Protein AF-A0A973SFB2-F1 (afdb_monomer_lite)

pLDDT: mean 91.46, std 5.64, range [66.69, 97.56]

Radius of gyration: 16.02 Å; chains: 1; bounding box: 42×29×44 Å

Secondary structure (DSSP, 8-state):
-EEE-S---GGGEEEETTEEEE---TT-EEE-THHHHTTTSS-EETTEE--HHHHHHHHHHH------HHHHHHHHHHHHHHHHHHHHHHHHS---TTS-HHHHHHHHHHHHHHHHHHTSTTSHHHHHHT-

Sequence (131 aa):
MRGSHTDPHLGNVLAAPGRIWLIDWDDAALSAPEHDLMLVLGGAYGDEYIGDRERAWFFEGYGDVDFDAECLAYCRASRGLVDVAFLAEEAFTAPDPGLPADSDRGWRTRAAQMLAHQFGPTGFISLALAG

Foldseek 3Di:
DAWDQLDQAVVQWDDDVVDIDRDDSPPTDPDFNLSRCLQLVFAAQQPRTHDPVNSVVVCVVVPDDDDDPLSNLVSLQVVLVVLLVVLCCLQPDDFDPPDDPVVSVVRNVSSVSSNVSLVDCRHSNNSSVVD

Structure (mmCIF, N/CA/C/O backbone):
data_AF-A0A973SFB2-F1
#
_entry.id   AF-A0A973SFB2-F1
#
loop_
_atom_site.group_PDB
_atom_site.id
_atom_site.type_symbol
_atom_site.label_atom_id
_atom_site.label_alt_id
_atom_site.label_comp_id
_atom_site.label_asym_id
_atom_site.label_entity_id
_atom_site.label_seq_id
_atom_site.pdbx_PDB_ins_code
_atom_site.Cartn_x
_atom_site.Cartn_y
_atom_site.Cartn_z
_atom_site.occupancy
_atom_site.B_iso_or_equiv
_atom_site.auth_seq_id
_atom_site.auth_comp_id
_atom_site.auth_asym_id
_atom_site.auth_atom_id
_atom_site.pdbx_PDB_model_num
ATOM 1 N N . MET A 1 1 ? -4.651 -11.568 16.209 1.00 77.62 1 MET A N 1
ATOM 2 C CA . MET A 1 1 ? -4.634 -12.008 14.798 1.00 77.62 1 MET A CA 1
ATOM 3 C C . MET A 1 1 ? -6.039 -12.415 14.382 1.00 77.62 1 MET A C 1
ATOM 5 O O . MET A 1 1 ? -6.770 -12.950 15.213 1.00 77.62 1 MET A O 1
ATOM 9 N N . ARG A 1 2 ? -6.425 -12.117 13.140 1.00 86.19 2 ARG A N 1
ATOM 10 C CA . ARG A 1 2 ? -7.707 -12.468 12.503 1.00 86.19 2 ARG A CA 1
ATOM 11 C C . ARG A 1 2 ? -7.425 -12.984 11.087 1.00 86.19 2 ARG A C 1
ATOM 13 O O . ARG A 1 2 ? -6.311 -12.809 10.603 1.00 86.19 2 ARG A O 1
ATOM 20 N N . GLY A 1 3 ? -8.407 -13.624 10.450 1.00 91.75 3 GLY A N 1
ATOM 21 C CA . GLY A 1 3 ? -8.304 -13.939 9.021 1.00 91.75 3 GLY A CA 1
ATOM 22 C C . GLY A 1 3 ? -8.162 -12.646 8.219 1.00 91.75 3 GLY A C 1
ATOM 23 O O . GLY A 1 3 ? -8.922 -11.709 8.456 1.00 91.75 3 GLY A O 1
ATOM 24 N N . SER A 1 4 ? -7.165 -12.598 7.344 1.00 93.19 4 SER A N 1
ATOM 25 C CA . SER A 1 4 ? -6.747 -11.424 6.584 1.00 93.19 4 SER A CA 1
ATOM 26 C C . SER A 1 4 ? -6.453 -11.838 5.147 1.00 93.19 4 SER A C 1
ATOM 28 O O . SER A 1 4 ? -5.982 -12.953 4.911 1.00 93.19 4 SER A O 1
ATOM 30 N N . HIS A 1 5 ? -6.761 -10.952 4.204 1.00 95.88 5 HIS A N 1
ATOM 31 C CA . HIS A 1 5 ? -6.494 -11.176 2.787 1.00 95.88 5 HIS A CA 1
ATOM 32 C C . HIS A 1 5 ? -4.996 -11.111 2.480 1.00 95.88 5 HIS A C 1
ATOM 34 O O . HIS A 1 5 ? -4.505 -11.842 1.633 1.00 95.88 5 HIS A O 1
ATOM 40 N N . THR A 1 6 ? -4.268 -10.258 3.202 1.00 93.19 6 THR A N 1
ATOM 41 C CA . THR A 1 6 ? -2.842 -9.925 3.060 1.00 93.19 6 THR A CA 1
ATOM 42 C C . THR A 1 6 ? -2.467 -9.141 1.804 1.00 93.19 6 THR A C 1
ATOM 44 O O . THR A 1 6 ? -1.454 -8.444 1.821 1.00 93.19 6 THR A O 1
ATOM 47 N N . ASP A 1 7 ? -3.311 -9.162 0.767 1.00 93.00 7 ASP A N 1
ATOM 48 C CA . ASP A 1 7 ? -3.137 -8.298 -0.408 1.00 93.00 7 ASP A CA 1
ATOM 49 C C . ASP A 1 7 ? -4.421 -7.677 -1.026 1.00 93.00 7 ASP A C 1
ATOM 51 O O . ASP A 1 7 ? -4.697 -7.860 -2.214 1.00 93.00 7 ASP A O 1
ATOM 55 N N . PRO A 1 8 ? -5.283 -6.977 -0.259 1.00 93.00 8 PRO A N 1
ATOM 56 C CA . PRO A 1 8 ? -6.566 -6.474 -0.764 1.00 93.00 8 PRO A CA 1
ATOM 57 C C . PRO A 1 8 ? -6.442 -5.120 -1.498 1.00 93.00 8 PRO A C 1
ATOM 59 O O . PRO A 1 8 ? -7.151 -4.164 -1.175 1.00 93.00 8 PRO A O 1
ATOM 62 N N . HIS A 1 9 ? -5.517 -4.999 -2.456 1.00 91.75 9 HIS A N 1
ATOM 63 C CA . HIS A 1 9 ? -5.360 -3.783 -3.271 1.00 91.75 9 HIS A CA 1
ATOM 64 C C . HIS A 1 9 ? -6.452 -3.674 -4.358 1.00 91.75 9 HIS A C 1
ATOM 66 O O . HIS A 1 9 ? -7.221 -4.615 -4.567 1.00 91.75 9 HIS A O 1
ATOM 72 N N . LEU A 1 10 ? -6.577 -2.532 -5.057 1.00 90.94 10 LEU A N 1
ATOM 73 C CA . LEU A 1 10 ? -7.719 -2.305 -5.966 1.00 90.94 10 LEU A CA 1
ATOM 74 C C . LEU A 1 10 ? -7.723 -3.257 -7.168 1.00 90.94 10 LEU A C 1
ATOM 76 O O . LEU A 1 10 ? -8.795 -3.570 -7.684 1.00 90.94 10 LEU A O 1
ATOM 80 N N . GLY A 1 11 ? -6.559 -3.769 -7.573 1.00 91.00 11 GLY A N 1
ATOM 81 C CA . GLY A 1 11 ? -6.448 -4.838 -8.570 1.00 91.00 11 GLY A CA 1
ATOM 82 C C . GLY A 1 11 ? -7.163 -6.140 -8.178 1.00 91.00 11 GLY A C 1
ATOM 83 O O . GLY A 1 11 ? -7.652 -6.844 -9.061 1.00 91.00 11 GLY A O 1
ATOM 84 N N . ASN A 1 12 ? -7.320 -6.402 -6.876 1.00 95.19 12 ASN A N 1
ATOM 85 C CA . ASN A 1 12 ? -8.027 -7.564 -6.327 1.00 95.19 12 ASN A CA 1
ATOM 86 C C . ASN A 1 12 ? -9.500 -7.277 -5.979 1.00 95.19 12 ASN A C 1
ATOM 88 O O . ASN A 1 12 ? -10.197 -8.124 -5.413 1.00 95.19 12 ASN A O 1
ATOM 92 N N . VAL A 1 13 ? -10.020 -6.105 -6.361 1.00 93.75 13 VAL A N 1
ATOM 93 C CA . VAL A 1 13 ? -11.421 -5.725 -6.156 1.00 93.75 13 VAL A CA 1
ATOM 94 C C . VAL A 1 13 ? -12.151 -5.643 -7.494 1.00 93.75 13 VAL A C 1
ATOM 96 O O . VAL A 1 13 ? -11.906 -4.764 -8.317 1.00 93.75 13 VAL A O 1
ATOM 99 N N . LEU A 1 14 ? -13.133 -6.523 -7.692 1.00 96.25 14 LEU A N 1
ATOM 100 C CA . LEU A 1 14 ? -14.047 -6.452 -8.831 1.00 96.25 14 LEU A CA 1
ATOM 101 C C . LEU A 1 14 ? -15.357 -5.795 -8.404 1.00 96.25 14 LEU A C 1
ATOM 103 O O . LEU A 1 14 ? -15.942 -6.158 -7.383 1.00 96.25 14 LEU A O 1
ATOM 107 N N . ALA A 1 15 ? -15.862 -4.870 -9.216 1.00 94.75 15 ALA A N 1
ATOM 108 C CA . ALA A 1 15 ? -17.113 -4.172 -8.947 1.00 94.75 15 ALA A CA 1
ATOM 109 C C . ALA A 1 15 ? -18.082 -4.261 -10.132 1.00 94.75 15 ALA A C 1
ATOM 111 O O . ALA A 1 15 ? -17.709 -4.105 -11.294 1.00 94.75 15 ALA A O 1
ATOM 112 N N . ALA A 1 16 ? -19.355 -4.475 -9.817 1.00 96.12 16 ALA A N 1
ATOM 113 C CA . ALA A 1 16 ? -20.484 -4.368 -10.732 1.00 96.12 16 ALA A CA 1
ATOM 114 C C . ALA A 1 16 ? -21.643 -3.650 -10.015 1.00 96.12 16 ALA A C 1
ATOM 116 O O . ALA A 1 16 ? -21.621 -3.513 -8.790 1.00 96.12 16 ALA A O 1
ATOM 117 N N . PRO A 1 17 ? -22.687 -3.192 -10.727 1.00 97.19 17 PRO A N 1
ATOM 118 C CA . PRO A 1 17 ? -23.826 -2.545 -10.082 1.00 97.19 17 PRO A CA 1
ATOM 119 C C . PRO A 1 17 ? -24.413 -3.395 -8.941 1.00 97.19 17 PRO A C 1
ATOM 121 O O . PRO A 1 17 ? -24.924 -4.494 -9.161 1.00 97.19 17 PRO A O 1
ATOM 124 N N . GLY A 1 18 ? -24.312 -2.880 -7.711 1.00 94.25 18 GLY A N 1
ATOM 125 C CA . GLY A 1 18 ? -24.804 -3.529 -6.492 1.00 94.25 18 GLY A CA 1
ATOM 126 C C . GLY A 1 18 ? -24.009 -4.753 -6.021 1.00 94.25 18 GLY A C 1
ATOM 127 O O . GLY A 1 18 ? -24.508 -5.487 -5.169 1.00 94.25 18 GLY A O 1
ATOM 128 N N . ARG A 1 19 ? -22.817 -5.021 -6.574 1.00 95.56 19 ARG A N 1
ATOM 129 C CA . ARG A 1 19 ? -21.990 -6.180 -6.205 1.00 95.56 19 ARG A CA 1
ATOM 130 C C . ARG A 1 19 ? -20.508 -5.832 -6.192 1.00 95.56 19 ARG A C 1
ATOM 132 O O . ARG A 1 19 ? -20.015 -5.162 -7.094 1.00 95.56 19 ARG A O 1
ATOM 139 N N . ILE A 1 20 ? -19.809 -6.344 -5.188 1.00 94.88 20 ILE A N 1
ATOM 140 C CA . ILE A 1 20 ? -18.358 -6.245 -5.051 1.00 94.88 20 ILE A CA 1
ATOM 141 C C . ILE A 1 20 ? -17.834 -7.647 -4.749 1.00 94.88 20 ILE A C 1
ATOM 143 O O . ILE A 1 20 ? -18.469 -8.395 -4.001 1.00 94.88 20 ILE A O 1
ATOM 147 N N . TRP A 1 21 ? -16.697 -7.997 -5.338 1.00 96.94 21 TRP A N 1
ATOM 148 C CA . TRP A 1 21 ? -15.959 -9.218 -5.047 1.00 96.94 21 TRP A CA 1
ATOM 149 C C . TRP A 1 21 ? -14.527 -8.860 -4.678 1.00 96.94 21 TRP A C 1
ATOM 151 O O . TRP A 1 21 ? -13.891 -8.073 -5.374 1.00 96.94 21 TRP A O 1
ATOM 161 N N . LEU A 1 22 ? -14.043 -9.477 -3.606 1.00 96.19 22 LEU A N 1
ATOM 162 C CA . LEU A 1 22 ? -12.626 -9.550 -3.281 1.00 96.19 22 LEU A CA 1
ATOM 163 C C . LEU A 1 22 ? -12.123 -10.906 -3.785 1.00 96.19 22 LEU A C 1
ATOM 165 O O . LEU A 1 22 ? -12.692 -11.943 -3.422 1.00 96.19 22 LEU A O 1
ATOM 169 N N . ILE A 1 23 ? -11.148 -10.881 -4.685 1.00 97.56 23 ILE A N 1
ATOM 170 C CA . ILE A 1 23 ? -10.556 -12.062 -5.330 1.00 97.56 23 ILE A CA 1
ATOM 171 C C . ILE A 1 23 ? -9.117 -12.255 -4.848 1.00 97.56 23 ILE A C 1
ATOM 173 O O . ILE A 1 23 ? -8.616 -11.382 -4.163 1.00 97.56 23 ILE A O 1
ATOM 177 N N . ASP A 1 24 ? -8.470 -13.348 -5.266 1.00 96.94 24 ASP A N 1
ATOM 178 C CA . ASP A 1 24 ? -7.059 -13.646 -4.961 1.00 96.94 24 ASP A CA 1
ATOM 179 C C . ASP A 1 24 ? -6.779 -13.984 -3.483 1.00 96.94 24 ASP A C 1
ATOM 181 O O . ASP A 1 24 ? -6.007 -13.346 -2.777 1.00 96.94 24 ASP A O 1
ATOM 185 N N . TRP A 1 25 ? -7.443 -15.038 -3.001 1.00 97.06 25 TRP A N 1
ATOM 186 C CA . TRP A 1 25 ? -7.340 -15.506 -1.613 1.00 97.06 25 TRP A CA 1
ATOM 187 C C . TRP A 1 25 ? -6.175 -16.482 -1.366 1.00 97.06 25 TRP A C 1
ATOM 189 O O . TRP A 1 25 ? -6.146 -17.120 -0.312 1.00 97.06 25 TRP A O 1
ATOM 199 N N . ASP A 1 26 ? -5.251 -16.647 -2.316 1.00 97.25 26 ASP A N 1
ATOM 200 C CA . ASP A 1 26 ? -4.215 -17.688 -2.249 1.00 97.25 26 ASP A CA 1
ATOM 201 C C . ASP A 1 26 ? -3.205 -17.442 -1.110 1.00 97.25 26 ASP A C 1
ATOM 203 O O . ASP A 1 26 ? -2.749 -18.399 -0.480 1.00 97.25 26 ASP A O 1
ATOM 207 N N . ASP A 1 27 ? -2.954 -16.174 -0.766 1.00 92.19 27 ASP A N 1
ATOM 208 C CA . ASP A 1 27 ? -2.060 -15.761 0.328 1.00 92.19 27 ASP A CA 1
ATOM 209 C C . ASP A 1 27 ? -2.792 -15.433 1.644 1.00 92.19 27 ASP A C 1
ATOM 211 O O . ASP A 1 27 ? -2.191 -14.974 2.621 1.00 92.19 27 ASP A O 1
ATOM 215 N N . ALA A 1 28 ? -4.101 -15.695 1.720 1.00 95.62 28 ALA A N 1
ATOM 216 C CA . ALA A 1 28 ? -4.888 -15.379 2.903 1.00 95.62 28 ALA A CA 1
ATOM 217 C C . ALA A 1 28 ? -4.351 -16.085 4.161 1.00 95.62 28 ALA A C 1
ATOM 219 O O . ALA A 1 28 ? -4.150 -17.303 4.202 1.00 95.62 28 ALA A O 1
ATOM 220 N N . ALA A 1 29 ? -4.167 -15.319 5.236 1.00 95.44 29 ALA A N 1
ATOM 221 C CA . ALA A 1 29 ? -3.481 -15.788 6.435 1.00 95.44 29 ALA A CA 1
ATOM 222 C C . ALA A 1 29 ? -4.085 -15.226 7.728 1.00 95.44 29 ALA A C 1
ATOM 224 O O . ALA A 1 29 ? -4.888 -14.291 7.735 1.00 95.44 29 ALA A O 1
ATOM 225 N N . LEU A 1 30 ? -3.675 -15.792 8.867 1.00 96.31 30 LEU A N 1
ATOM 226 C CA . LEU A 1 30 ? -3.914 -15.169 10.167 1.00 96.31 30 LEU A CA 1
ATOM 227 C C . LEU A 1 30 ? -2.896 -14.047 10.378 1.00 96.31 30 LEU A C 1
ATOM 229 O O . LEU A 1 30 ? -1.728 -14.316 10.642 1.00 96.31 30 LEU A O 1
ATOM 233 N N . SER A 1 31 ? -3.355 -12.799 10.302 1.00 93.12 31 SER A N 1
ATOM 234 C CA . SER A 1 31 ? -2.503 -11.611 10.411 1.00 93.12 31 SER A CA 1
ATOM 235 C C . SER A 1 31 ? -3.091 -10.564 11.363 1.00 93.12 31 SER A C 1
ATOM 237 O O . SER A 1 31 ? -4.173 -10.733 11.945 1.00 93.12 31 SER A O 1
ATOM 239 N N . ALA A 1 32 ? -2.333 -9.495 11.582 1.00 92.44 32 ALA A N 1
ATOM 240 C CA . ALA A 1 32 ? -2.835 -8.258 12.153 1.00 92.44 32 ALA A CA 1
ATOM 241 C C . ALA A 1 32 ? -3.744 -7.549 11.120 1.00 92.44 32 ALA A C 1
ATOM 243 O O . ALA A 1 32 ? -3.413 -7.565 9.931 1.00 92.44 32 ALA A O 1
ATOM 244 N N . PRO A 1 33 ? -4.886 -6.958 11.525 1.00 92.00 33 PRO A N 1
ATOM 245 C CA . PRO A 1 33 ? -5.769 -6.221 10.612 1.00 92.00 33 PRO A CA 1
ATOM 246 C C . PRO A 1 33 ? -5.059 -5.117 9.814 1.00 92.00 33 PRO A C 1
ATOM 248 O O . PRO A 1 33 ? -5.442 -4.825 8.686 1.00 92.00 33 PRO A O 1
ATOM 251 N N . GLU A 1 34 ? -4.008 -4.533 10.386 1.00 94.38 34 GLU A N 1
ATOM 252 C CA . GLU A 1 34 ? -3.147 -3.507 9.799 1.00 94.38 34 GLU A CA 1
ATOM 253 C C . GLU A 1 34 ? -2.534 -3.937 8.465 1.00 94.38 34 GLU A C 1
ATOM 255 O O . GLU A 1 34 ? -2.281 -3.080 7.620 1.00 94.38 34 GLU A O 1
ATOM 260 N N . HIS A 1 35 ? -2.347 -5.243 8.243 1.00 93.00 35 HIS A N 1
ATOM 261 C CA . HIS A 1 35 ? -1.815 -5.753 6.983 1.00 93.00 35 HIS A CA 1
ATOM 262 C C . HIS A 1 35 ? -2.762 -5.482 5.808 1.00 93.00 35 HIS A C 1
ATOM 264 O O . HIS A 1 35 ? -2.308 -5.092 4.741 1.00 93.00 35 HIS A O 1
ATOM 270 N N . ASP A 1 36 ? -4.073 -5.599 6.025 1.00 93.62 36 ASP A N 1
ATOM 271 C CA . ASP A 1 36 ? -5.081 -5.242 5.023 1.00 93.62 36 ASP A CA 1
ATOM 272 C C . ASP A 1 36 ? -5.375 -3.737 5.058 1.00 93.62 36 ASP A C 1
ATOM 274 O O . ASP A 1 36 ? -5.476 -3.072 4.025 1.00 93.62 36 ASP A O 1
ATOM 278 N N . LEU A 1 37 ? -5.484 -3.170 6.264 1.00 93.50 37 LEU A N 1
ATOM 279 C CA . LEU A 1 37 ? -5.866 -1.773 6.451 1.00 93.50 37 LEU A CA 1
ATOM 280 C C . LEU A 1 37 ? -4.806 -0.783 5.967 1.00 93.50 37 LEU A C 1
ATOM 282 O O . LEU A 1 37 ? -5.166 0.361 5.694 1.00 93.50 37 LEU A O 1
ATOM 286 N N . MET A 1 38 ? -3.535 -1.173 5.814 1.00 93.00 38 MET A N 1
ATOM 287 C CA . MET A 1 38 ? -2.491 -0.271 5.311 1.00 93.00 38 MET A CA 1
ATOM 288 C C . MET A 1 38 ? -2.819 0.331 3.943 1.00 93.00 38 MET A C 1
ATOM 290 O O . MET A 1 38 ? -2.418 1.459 3.683 1.00 93.00 38 MET A O 1
ATOM 294 N N . LEU A 1 39 ? -3.577 -0.376 3.101 1.00 90.81 39 LEU A N 1
ATOM 295 C CA . LEU A 1 39 ? -3.994 0.093 1.776 1.00 90.81 39 LEU A CA 1
ATOM 296 C C . LEU A 1 39 ? -5.074 1.185 1.865 1.00 90.81 39 LEU A C 1
ATOM 298 O O . LEU A 1 39 ? -5.132 2.083 1.031 1.00 90.81 39 LEU A O 1
ATOM 302 N N . VAL A 1 40 ? -5.901 1.151 2.913 1.00 91.75 40 VAL A N 1
ATOM 303 C CA . VAL A 1 40 ? -6.991 2.113 3.152 1.00 91.75 40 VAL A CA 1
ATOM 304 C C . VAL A 1 40 ? -6.536 3.283 4.026 1.00 91.75 40 VAL A C 1
ATOM 306 O O . VAL A 1 40 ? -6.893 4.439 3.791 1.00 91.75 40 VAL A O 1
ATOM 309 N N . LEU A 1 41 ? -5.703 3.019 5.034 1.00 89.88 41 LEU A N 1
ATOM 310 C CA . LEU A 1 41 ? -5.199 3.996 6.006 1.00 89.88 41 LEU A CA 1
ATOM 311 C C . LEU A 1 41 ? -4.100 4.909 5.436 1.00 89.88 41 LEU A C 1
ATOM 313 O O . LEU A 1 41 ? -3.398 5.592 6.182 1.00 89.88 41 LEU A O 1
ATOM 317 N N . GLY A 1 42 ? -3.989 4.979 4.110 1.00 78.69 42 GLY A N 1
ATOM 318 C CA . GLY A 1 42 ? -3.006 5.768 3.381 1.00 78.69 42 GLY A CA 1
ATOM 319 C C . GLY A 1 42 ? -1.803 4.928 2.974 1.00 78.69 42 GLY A C 1
ATOM 320 O O . GLY A 1 42 ? -1.369 4.045 3.707 1.00 78.69 42 GLY A O 1
ATOM 321 N N . GLY A 1 43 ? -1.257 5.240 1.807 1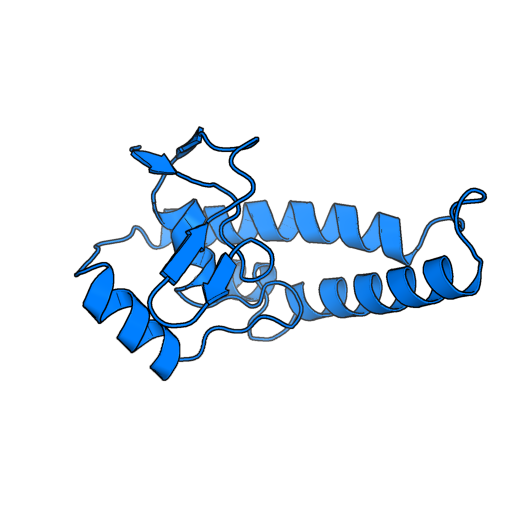.00 78.31 43 GLY A N 1
ATOM 322 C CA . GLY A 1 43 ? -0.363 4.340 1.092 1.00 78.31 43 GLY A CA 1
ATOM 323 C C . GLY A 1 43 ? -0.886 4.185 -0.322 1.00 78.31 43 GLY A C 1
ATOM 324 O O . GLY A 1 43 ? -2.058 3.874 -0.500 1.00 78.31 43 GLY A O 1
ATOM 325 N N . ALA A 1 44 ? -0.062 4.484 -1.317 1.00 81.50 44 ALA A N 1
ATOM 326 C CA . ALA A 1 44 ? -0.388 4.201 -2.703 1.00 81.50 44 ALA A CA 1
ATOM 327 C C . ALA A 1 44 ? 0.250 2.865 -3.082 1.00 81.50 44 ALA A C 1
ATOM 329 O O . ALA A 1 44 ? 1.466 2.715 -2.953 1.00 81.50 44 ALA A O 1
ATOM 330 N N . TYR A 1 45 ? -0.554 1.913 -3.554 1.00 81.44 45 TYR A N 1
ATOM 331 C CA . TYR A 1 45 ? -0.027 0.721 -4.209 1.00 81.44 45 TYR A CA 1
ATOM 332 C C . TYR A 1 45 ? 0.223 1.068 -5.680 1.00 81.44 45 TYR A C 1
ATOM 334 O O . TYR A 1 45 ? -0.693 1.091 -6.501 1.00 81.44 45 TYR A O 1
ATOM 342 N N . GLY A 1 46 ? 1.456 1.463 -6.002 1.00 80.50 46 GLY A N 1
ATOM 343 C CA . GLY A 1 46 ? 1.742 2.078 -7.297 1.00 80.50 46 GLY A CA 1
ATOM 344 C C . GLY A 1 46 ? 0.995 3.407 -7.463 1.00 80.50 46 GLY A C 1
ATOM 345 O O . GLY A 1 46 ? 1.245 4.351 -6.716 1.00 80.50 46 GLY A O 1
ATOM 346 N N . ASP A 1 47 ? 0.094 3.487 -8.445 1.00 75.19 47 ASP A N 1
ATOM 347 C CA . ASP A 1 47 ? -0.766 4.646 -8.726 1.00 75.19 47 ASP A CA 1
ATOM 348 C C . ASP A 1 47 ? -2.165 4.558 -8.080 1.00 75.19 47 ASP A C 1
ATOM 350 O O . ASP A 1 47 ? -2.968 5.490 -8.186 1.00 75.19 47 ASP A O 1
ATOM 354 N N . GLU A 1 48 ? -2.456 3.470 -7.364 1.00 82.25 48 GLU A N 1
ATOM 355 C CA . GLU A 1 48 ? -3.725 3.242 -6.674 1.00 82.25 48 GLU A CA 1
ATOM 356 C C . GLU A 1 48 ? -3.733 3.959 -5.316 1.00 82.25 48 GLU A C 1
ATOM 358 O O . GLU A 1 48 ? -3.257 3.433 -4.310 1.00 82.25 48 GLU A O 1
ATOM 363 N N . TYR A 1 49 ? -4.266 5.183 -5.282 1.00 81.88 49 TYR A N 1
ATOM 364 C CA . TYR A 1 49 ? -4.394 5.976 -4.057 1.00 81.88 49 TYR A CA 1
ATOM 365 C C . TYR A 1 49 ? -5.847 6.077 -3.576 1.00 81.88 49 TYR A C 1
ATOM 367 O O . TYR A 1 49 ? -6.722 6.558 -4.299 1.00 81.88 49 TYR A O 1
ATOM 375 N N . ILE A 1 50 ? -6.084 5.686 -2.320 1.00 88.38 50 ILE A N 1
ATOM 376 C CA . ILE A 1 50 ? -7.367 5.860 -1.628 1.00 88.38 50 ILE A CA 1
ATOM 377 C C . ILE A 1 50 ? -7.353 7.201 -0.881 1.00 88.38 50 ILE A C 1
ATOM 379 O O . ILE A 1 50 ? -6.638 7.378 0.108 1.00 88.38 50 ILE A O 1
ATOM 383 N N . GLY A 1 51 ? -8.146 8.156 -1.373 1.00 88.75 51 GLY A N 1
ATOM 384 C CA . GLY A 1 51 ? -8.276 9.490 -0.792 1.00 88.75 51 GLY A CA 1
ATOM 385 C C . GLY A 1 51 ? -9.175 9.535 0.445 1.00 88.75 51 GLY A C 1
ATOM 386 O O . GLY A 1 51 ? -9.846 8.567 0.802 1.00 88.75 51 GLY A O 1
ATOM 387 N N . ASP A 1 52 ? -9.220 10.700 1.101 1.00 90.69 52 ASP A N 1
ATOM 388 C CA . ASP A 1 52 ? -10.000 10.905 2.333 1.00 90.69 52 ASP A CA 1
ATOM 389 C C . ASP A 1 52 ? -11.485 10.577 2.169 1.00 90.69 52 ASP A C 1
ATOM 391 O O . ASP A 1 52 ? -12.103 10.011 3.070 1.00 90.69 52 ASP A O 1
ATOM 395 N N . ARG A 1 53 ? -12.060 10.903 1.007 1.00 93.69 53 ARG A N 1
ATOM 396 C CA . ARG A 1 53 ? -13.469 10.637 0.715 1.00 93.69 53 ARG A CA 1
ATOM 397 C C . ARG A 1 53 ? -13.740 9.142 0.582 1.00 93.69 53 ARG A C 1
ATOM 399 O O . ARG A 1 53 ? -14.672 8.639 1.199 1.00 93.69 53 ARG A O 1
ATOM 406 N N . GLU A 1 54 ? -12.944 8.443 -0.219 1.00 92.69 54 GLU A N 1
ATOM 407 C CA . GLU A 1 54 ? -13.095 7.005 -0.441 1.00 92.69 54 GLU A CA 1
ATOM 408 C C . GLU A 1 54 ? -12.861 6.230 0.864 1.00 92.69 54 GLU A C 1
ATOM 410 O O . GLU A 1 54 ? -13.605 5.305 1.187 1.00 92.69 54 GLU A O 1
ATOM 415 N N . ARG A 1 55 ? -11.895 6.677 1.672 1.00 92.69 55 ARG A N 1
ATOM 416 C CA . ARG A 1 55 ? -11.640 6.158 3.017 1.00 92.69 55 ARG A CA 1
ATOM 417 C C . ARG A 1 55 ? -12.822 6.372 3.968 1.00 92.69 55 ARG A C 1
ATOM 419 O O . ARG A 1 55 ? -13.138 5.472 4.741 1.00 92.69 55 ARG A O 1
ATOM 426 N N . ALA A 1 56 ? -13.502 7.518 3.906 1.00 93.31 56 ALA A N 1
ATOM 427 C CA . ALA A 1 56 ? -14.708 7.749 4.704 1.00 93.31 56 ALA A CA 1
ATOM 428 C C . ALA A 1 56 ? -15.835 6.765 4.337 1.00 93.31 56 ALA A C 1
ATOM 430 O O . ALA A 1 56 ? -16.452 6.193 5.232 1.00 93.31 56 ALA A O 1
ATOM 431 N N . TRP A 1 57 ? -16.055 6.502 3.043 1.00 94.50 57 TRP A N 1
ATOM 432 C CA . TRP A 1 57 ? -17.018 5.483 2.598 1.00 94.50 57 TRP A CA 1
ATOM 433 C C . TRP A 1 57 ? -16.630 4.073 3.036 1.00 94.50 57 TRP A C 1
ATOM 435 O O . TRP A 1 57 ? -17.496 3.289 3.419 1.00 94.50 57 TRP A O 1
ATOM 445 N N . PHE A 1 58 ? -15.334 3.746 3.007 1.00 93.44 58 PHE A N 1
ATOM 446 C CA . PHE A 1 58 ? -14.855 2.465 3.514 1.00 93.44 58 PHE A CA 1
ATOM 447 C C . PHE A 1 58 ? -15.224 2.289 4.990 1.00 93.44 58 PHE A C 1
ATOM 449 O O . PHE A 1 58 ? -15.829 1.280 5.339 1.00 93.44 58 PHE A O 1
ATOM 456 N N . PHE A 1 59 ? -14.924 3.271 5.847 1.00 94.44 59 PHE A N 1
ATOM 457 C CA . PHE A 1 59 ? -15.208 3.167 7.283 1.00 94.44 59 PHE A CA 1
ATOM 458 C C . PHE A 1 59 ? -16.697 3.267 7.633 1.00 94.44 59 PHE A C 1
ATOM 460 O O . PHE A 1 59 ? -17.108 2.693 8.637 1.00 94.44 59 PHE A O 1
ATOM 467 N N . GLU A 1 60 ? -17.530 3.879 6.785 1.00 95.75 60 GLU A N 1
ATOM 468 C CA . GLU A 1 60 ? -18.992 3.793 6.918 1.00 95.75 60 GLU A CA 1
ATOM 469 C C . GLU A 1 60 ? -19.487 2.336 6.835 1.00 95.75 60 GLU A C 1
ATOM 471 O O . GLU A 1 60 ? -20.385 1.942 7.578 1.00 95.75 60 GLU A O 1
ATOM 476 N N . GLY A 1 61 ? -18.883 1.520 5.961 1.00 93.62 61 GLY A N 1
ATOM 477 C CA . GLY A 1 61 ? -19.223 0.101 5.811 1.00 93.62 61 GLY A CA 1
ATOM 478 C C . GLY A 1 61 ? -18.448 -0.841 6.738 1.00 93.62 61 GLY A C 1
ATOM 479 O O . GLY A 1 61 ? -19.012 -1.808 7.246 1.00 93.62 61 GLY A O 1
ATOM 480 N N . TYR A 1 62 ? -17.157 -0.578 6.948 1.00 92.94 62 TYR A N 1
ATOM 481 C CA . TYR A 1 62 ? -16.257 -1.413 7.750 1.00 92.94 62 TYR A CA 1
ATOM 482 C C . TYR A 1 62 ? -16.493 -1.242 9.258 1.00 92.94 62 TYR A C 1
ATOM 484 O O . TYR A 1 62 ? -16.292 -2.181 10.029 1.00 92.94 62 TYR A O 1
ATOM 492 N N . GLY A 1 63 ? -16.968 -0.060 9.660 1.00 93.75 63 GLY A N 1
ATOM 493 C CA . GLY A 1 63 ? -17.118 0.346 11.050 1.00 93.75 63 GLY A CA 1
ATOM 494 C C . GLY A 1 63 ? -15.819 0.867 11.662 1.00 93.75 63 GLY A C 1
ATOM 495 O O . GLY A 1 63 ? -14.751 0.840 11.044 1.00 93.75 63 GLY A O 1
ATOM 496 N N . ASP A 1 64 ? -15.930 1.341 12.901 1.00 88.69 64 ASP A N 1
ATOM 497 C CA . ASP A 1 64 ? -14.789 1.842 13.662 1.00 88.69 64 ASP A CA 1
ATOM 498 C C . ASP A 1 64 ? -13.790 0.715 13.951 1.00 88.69 64 ASP A C 1
ATOM 500 O O . ASP A 1 64 ? -14.157 -0.386 14.379 1.00 88.69 64 ASP A O 1
ATOM 504 N N . VAL A 1 65 ? -12.507 1.005 13.740 1.00 86.75 65 VAL A N 1
ATOM 505 C CA . VAL A 1 65 ? -11.413 0.086 14.041 1.00 86.75 65 VAL A CA 1
ATOM 506 C C . VAL A 1 65 ? -10.295 0.828 14.758 1.00 86.75 65 VAL A C 1
ATOM 508 O O . VAL A 1 65 ? -9.764 1.816 14.253 1.00 86.75 65 VAL A O 1
ATOM 511 N N . ASP A 1 66 ? -9.926 0.322 15.930 1.00 88.56 66 ASP A N 1
ATOM 512 C CA . ASP A 1 66 ? -8.662 0.681 16.561 1.00 88.56 66 ASP A CA 1
ATOM 513 C C . ASP A 1 66 ? -7.549 -0.122 15.886 1.00 88.56 66 ASP A C 1
ATOM 515 O O . ASP A 1 66 ? -7.653 -1.345 15.749 1.00 88.56 66 ASP A O 1
ATOM 519 N N . PHE A 1 67 ? -6.491 0.568 15.471 1.00 90.00 67 PHE A N 1
ATOM 520 C CA . PHE A 1 67 ? -5.295 -0.042 14.903 1.00 90.00 67 PHE A CA 1
ATOM 521 C C . PHE A 1 67 ? -4.049 0.405 15.665 1.00 90.00 67 PHE A C 1
ATOM 523 O O . PHE A 1 67 ? -3.979 1.512 16.204 1.00 90.00 67 PHE A O 1
ATOM 530 N N . ASP A 1 68 ? -3.055 -0.470 15.693 1.00 94.44 68 ASP A N 1
ATOM 531 C CA . ASP A 1 68 ? -1.750 -0.210 16.280 1.00 94.44 68 ASP A CA 1
ATOM 532 C C . ASP A 1 68 ? -0.857 0.506 15.255 1.00 94.44 68 ASP A C 1
ATOM 534 O O . ASP A 1 68 ? -0.575 -0.009 14.170 1.00 94.44 68 ASP A O 1
ATOM 538 N N . ALA A 1 69 ? -0.408 1.716 15.594 1.00 93.62 69 ALA A N 1
ATOM 539 C CA . ALA A 1 69 ? 0.424 2.530 14.716 1.00 93.62 69 ALA A CA 1
ATOM 540 C C . ALA A 1 69 ? 1.805 1.905 14.441 1.00 93.62 69 ALA A C 1
ATOM 542 O O . ALA A 1 69 ? 2.307 2.025 13.322 1.00 93.62 69 ALA A O 1
ATOM 543 N N . GLU A 1 70 ? 2.402 1.218 15.419 1.00 95.12 70 GLU A N 1
ATOM 544 C CA . GLU A 1 70 ? 3.684 0.526 15.248 1.00 95.12 70 GLU A CA 1
ATOM 545 C C . GLU A 1 70 ? 3.504 -0.692 14.336 1.00 95.12 70 GLU A C 1
ATOM 547 O O . GLU A 1 70 ? 4.289 -0.907 13.408 1.00 95.12 70 GLU A O 1
ATOM 552 N N . CYS A 1 71 ? 2.410 -1.439 14.523 1.00 95.00 71 CYS A N 1
ATOM 553 C CA . CYS A 1 71 ? 2.066 -2.555 13.643 1.00 95.00 71 CYS A CA 1
ATOM 554 C C . CYS A 1 71 ? 1.799 -2.084 12.204 1.00 95.00 71 CYS A C 1
ATOM 556 O O . CYS A 1 71 ? 2.298 -2.682 11.251 1.00 95.00 71 CYS A O 1
ATOM 558 N N . LEU A 1 72 ? 1.089 -0.966 12.033 1.00 94.88 72 LEU A N 1
ATOM 559 C CA . LEU A 1 72 ? 0.835 -0.363 10.727 1.00 94.88 72 LEU A CA 1
ATOM 560 C C . LEU A 1 72 ? 2.131 0.082 10.032 1.00 94.88 72 LEU A C 1
ATOM 562 O O . LEU A 1 72 ? 2.303 -0.171 8.837 1.00 94.88 72 LEU A O 1
ATOM 566 N N . ALA A 1 73 ? 3.053 0.719 10.760 1.00 95.31 73 ALA A N 1
ATOM 567 C CA . ALA A 1 73 ? 4.362 1.097 10.227 1.00 95.31 73 ALA A CA 1
ATOM 568 C C . ALA A 1 73 ? 5.166 -0.139 9.792 1.00 95.31 73 ALA A C 1
ATOM 570 O O . ALA A 1 73 ? 5.728 -0.155 8.695 1.00 95.31 73 ALA A O 1
ATOM 571 N N . TYR A 1 74 ? 5.150 -1.204 10.600 1.00 95.31 74 TYR A N 1
ATOM 572 C CA . TYR A 1 74 ? 5.772 -2.482 10.260 1.00 95.31 74 TYR A CA 1
ATOM 573 C C . TYR A 1 74 ? 5.175 -3.110 8.992 1.00 95.31 74 TYR A C 1
ATOM 575 O O . TYR A 1 74 ? 5.927 -3.480 8.090 1.00 95.31 74 TYR A O 1
ATOM 583 N N . CYS A 1 75 ? 3.844 -3.196 8.878 1.00 94.62 75 CYS A N 1
ATOM 584 C CA . CYS A 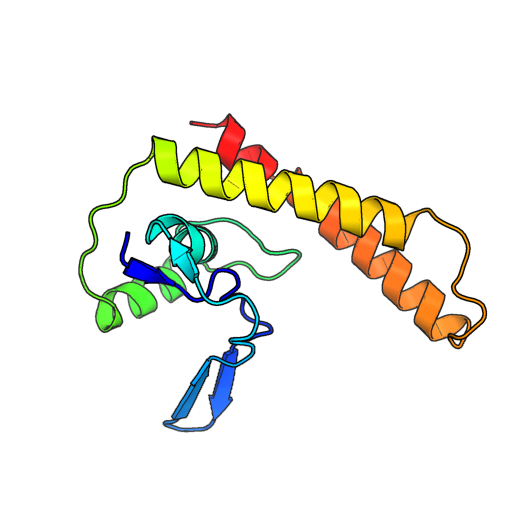1 75 ? 3.175 -3.751 7.696 1.00 94.62 75 CYS A CA 1
ATOM 585 C C . CYS A 1 75 ? 3.561 -2.989 6.421 1.00 94.62 75 CYS A C 1
ATOM 587 O O . CYS A 1 75 ? 3.943 -3.605 5.425 1.00 94.62 75 CYS A O 1
ATOM 589 N N . ARG A 1 76 ? 3.564 -1.651 6.479 1.00 95.50 76 ARG A N 1
ATOM 590 C CA . ARG A 1 76 ? 3.991 -0.795 5.363 1.00 95.50 76 ARG A CA 1
ATOM 591 C C . ARG A 1 76 ? 5.460 -0.991 5.004 1.00 95.50 76 ARG A C 1
ATOM 593 O O . ARG A 1 76 ? 5.774 -1.106 3.825 1.00 95.50 76 ARG A O 1
ATOM 600 N N . ALA A 1 77 ? 6.357 -1.049 5.988 1.00 95.69 77 ALA A N 1
ATOM 601 C CA . ALA A 1 77 ? 7.778 -1.288 5.736 1.00 95.69 77 ALA A CA 1
ATOM 602 C C . ALA A 1 77 ? 8.009 -2.660 5.091 1.00 95.69 77 ALA A C 1
ATOM 604 O O . ALA A 1 77 ? 8.756 -2.767 4.120 1.00 95.69 77 ALA A O 1
ATOM 605 N N . SER A 1 78 ? 7.341 -3.693 5.614 1.00 95.06 78 SER A N 1
ATOM 606 C CA . SER A 1 78 ? 7.427 -5.064 5.115 1.00 95.06 78 SER A CA 1
ATOM 607 C C . SER A 1 78 ? 6.962 -5.151 3.662 1.00 95.06 78 SER A C 1
ATOM 609 O O . SER A 1 78 ? 7.734 -5.566 2.796 1.00 95.06 78 SER A O 1
ATOM 611 N N . ARG A 1 79 ? 5.746 -4.669 3.365 1.00 94.12 79 ARG A N 1
ATOM 612 C CA . ARG A 1 79 ? 5.226 -4.643 1.993 1.00 94.12 79 ARG A CA 1
ATOM 613 C C . ARG A 1 79 ? 6.089 -3.783 1.079 1.00 94.12 79 ARG A C 1
ATOM 615 O O . ARG A 1 79 ? 6.475 -4.221 0.001 1.00 94.12 79 ARG A O 1
ATOM 622 N N . GLY A 1 80 ? 6.456 -2.593 1.549 1.00 94.94 80 GLY A N 1
ATOM 623 C CA . GLY A 1 80 ? 7.297 -1.661 0.816 1.00 94.94 80 GLY A CA 1
ATOM 624 C C . GLY A 1 80 ? 8.624 -2.278 0.378 1.00 94.94 80 GLY A C 1
ATOM 625 O O . GLY A 1 80 ? 9.032 -2.093 -0.765 1.00 94.94 80 GLY A O 1
ATOM 626 N N . LEU A 1 81 ? 9.282 -3.035 1.261 1.00 96.50 81 LEU A N 1
ATOM 627 C CA . LEU A 1 81 ? 10.553 -3.692 0.963 1.00 96.50 81 LEU A CA 1
ATOM 628 C C . LEU A 1 81 ? 10.398 -4.811 -0.075 1.00 96.50 81 LEU A C 1
ATOM 630 O O . LEU A 1 81 ? 11.227 -4.909 -0.980 1.00 96.50 81 LEU A O 1
ATOM 634 N N . VAL A 1 82 ? 9.343 -5.625 0.042 1.00 95.31 82 VAL A N 1
ATOM 635 C CA . VAL A 1 82 ? 9.026 -6.687 -0.929 1.00 95.31 82 VAL A CA 1
ATOM 636 C C . VAL A 1 82 ? 8.759 -6.087 -2.308 1.00 95.31 82 VAL A C 1
ATOM 638 O O . VAL A 1 82 ? 9.385 -6.501 -3.282 1.00 95.31 82 VAL A O 1
ATOM 641 N N . ASP A 1 83 ? 7.911 -5.060 -2.382 1.00 94.69 83 ASP A N 1
ATOM 642 C CA . ASP A 1 83 ? 7.593 -4.372 -3.634 1.00 94.69 83 ASP A CA 1
ATOM 643 C C . ASP A 1 83 ? 8.842 -3.729 -4.254 1.00 94.69 83 ASP A C 1
ATOM 645 O O . ASP A 1 83 ? 9.045 -3.818 -5.459 1.00 94.69 83 ASP A O 1
ATOM 649 N N . VAL A 1 84 ? 9.710 -3.092 -3.454 1.00 96.31 84 VAL A N 1
ATOM 650 C CA . VAL A 1 84 ? 10.961 -2.499 -3.957 1.00 96.31 84 VAL A CA 1
ATOM 651 C C . VAL A 1 84 ? 11.860 -3.561 -4.582 1.00 96.31 84 VAL A C 1
ATOM 653 O O . VAL A 1 84 ? 12.399 -3.329 -5.663 1.00 96.31 84 VAL A O 1
ATOM 656 N N . ALA A 1 85 ? 12.023 -4.709 -3.920 1.00 96.81 85 ALA A N 1
ATOM 657 C CA . ALA A 1 85 ? 12.843 -5.799 -4.436 1.00 96.81 85 ALA A CA 1
ATOM 658 C C . ALA A 1 85 ? 12.270 -6.347 -5.752 1.00 96.81 85 ALA A C 1
ATOM 660 O O . ALA A 1 85 ? 12.985 -6.387 -6.753 1.00 96.81 85 ALA A O 1
ATOM 661 N N . PHE A 1 86 ? 10.977 -6.681 -5.761 1.00 95.00 86 PHE A N 1
ATOM 662 C CA . PHE A 1 86 ? 10.284 -7.214 -6.931 1.00 95.00 86 PHE A CA 1
ATOM 663 C C . PHE A 1 86 ? 10.295 -6.222 -8.102 1.00 95.00 86 PHE A C 1
ATOM 665 O O . PHE A 1 86 ? 10.762 -6.534 -9.191 1.00 95.00 86 PHE A O 1
ATOM 672 N N . LEU A 1 87 ? 9.861 -4.980 -7.887 1.00 95.12 87 LEU A N 1
ATOM 673 C CA . LEU A 1 87 ? 9.743 -3.992 -8.962 1.00 95.12 87 LEU A CA 1
ATOM 674 C C . LEU A 1 87 ? 11.104 -3.559 -9.518 1.00 95.12 87 LEU A C 1
ATOM 676 O O . LEU A 1 87 ? 11.198 -3.221 -10.698 1.00 95.12 87 LEU A O 1
ATOM 680 N N . ALA A 1 88 ? 12.163 -3.556 -8.701 1.00 96.12 88 ALA A N 1
ATOM 681 C CA . ALA A 1 88 ? 13.516 -3.310 -9.193 1.00 96.12 88 ALA A CA 1
ATOM 682 C C . ALA A 1 88 ? 14.009 -4.452 -10.093 1.00 96.12 88 ALA A C 1
ATOM 684 O O . ALA A 1 88 ? 14.649 -4.181 -11.113 1.00 96.12 88 ALA A O 1
ATOM 685 N N . GLU A 1 89 ? 13.696 -5.701 -9.741 1.00 94.69 89 GLU A N 1
ATOM 686 C CA . GLU A 1 89 ? 13.981 -6.865 -10.579 1.00 94.69 89 GLU A CA 1
ATOM 687 C C . GLU A 1 89 ? 13.252 -6.749 -11.922 1.00 94.69 89 GLU A C 1
ATOM 689 O O . GLU A 1 89 ? 13.899 -6.734 -12.972 1.00 94.69 89 GLU A O 1
ATOM 694 N N . GLU A 1 90 ? 11.939 -6.527 -11.889 1.00 92.88 90 GLU A N 1
ATOM 695 C CA . GLU A 1 90 ? 11.107 -6.396 -13.086 1.00 92.88 90 GLU A CA 1
ATOM 696 C C . GLU A 1 90 ? 11.543 -5.218 -13.972 1.00 92.88 90 GLU A C 1
ATOM 698 O O . GLU A 1 90 ? 11.615 -5.336 -15.192 1.00 92.88 90 GLU A O 1
ATOM 703 N N . ALA A 1 91 ? 11.885 -4.064 -13.392 1.00 94.19 91 ALA A N 1
ATOM 704 C CA . ALA A 1 91 ? 12.263 -2.884 -14.168 1.00 94.19 91 ALA A CA 1
ATOM 705 C C . ALA A 1 91 ? 13.656 -3.006 -14.816 1.00 94.19 91 ALA A C 1
ATOM 707 O O . ALA A 1 91 ? 13.861 -2.577 -15.966 1.00 94.19 91 ALA A O 1
ATOM 708 N N . PHE A 1 92 ? 14.634 -3.557 -14.089 1.00 94.12 92 PHE A N 1
ATOM 709 C CA . PHE A 1 92 ? 16.057 -3.370 -14.398 1.00 94.12 92 PHE A CA 1
ATOM 710 C C . PHE A 1 92 ? 16.821 -4.639 -14.789 1.00 94.12 92 PHE A C 1
ATOM 712 O O . PHE A 1 92 ? 18.001 -4.534 -15.131 1.00 94.12 92 PHE A O 1
ATOM 719 N N . THR A 1 93 ? 16.185 -5.810 -14.824 1.00 89.19 93 THR A N 1
ATOM 720 C CA . THR A 1 93 ? 16.821 -7.038 -15.331 1.00 89.19 93 THR A CA 1
ATOM 721 C C . THR A 1 93 ? 16.662 -7.215 -16.849 1.00 89.19 93 THR A C 1
ATOM 723 O O . THR A 1 93 ? 16.181 -6.329 -17.570 1.00 89.19 93 THR A O 1
ATOM 726 N N . ALA A 1 94 ? 17.212 -8.305 -17.392 1.00 80.75 94 ALA A N 1
ATOM 727 C CA . ALA A 1 94 ? 17.139 -8.592 -18.821 1.00 80.75 94 ALA A CA 1
ATOM 728 C C . ALA A 1 94 ? 15.678 -8.854 -19.248 1.00 80.75 94 ALA A C 1
ATOM 730 O O . ALA A 1 94 ? 14.928 -9.404 -18.450 1.00 80.75 94 ALA A O 1
ATOM 731 N N . PRO A 1 95 ? 15.277 -8.475 -20.480 1.00 77.56 95 PRO A N 1
ATOM 732 C CA . PRO A 1 95 ? 13.935 -8.759 -20.993 1.00 77.56 95 PRO A CA 1
ATOM 733 C C . PRO A 1 95 ? 13.580 -10.240 -20.870 1.00 77.56 95 PRO A C 1
ATOM 735 O O . PRO A 1 95 ? 14.442 -11.085 -21.135 1.00 77.56 95 PRO A O 1
ATOM 738 N N . ASP A 1 96 ? 12.320 -10.547 -20.564 1.00 77.44 96 ASP A N 1
ATOM 739 C CA . ASP A 1 96 ? 11.842 -11.926 -20.651 1.00 77.44 96 ASP A CA 1
ATOM 740 C C . ASP A 1 96 ? 11.807 -12.343 -22.135 1.00 77.44 96 ASP A C 1
ATOM 742 O O . ASP A 1 96 ? 11.036 -11.774 -22.918 1.00 77.44 96 ASP A O 1
ATOM 746 N N . PRO A 1 97 ? 12.617 -13.331 -22.568 1.00 77.94 97 PRO A N 1
ATOM 747 C CA . PRO A 1 97 ? 12.617 -13.782 -23.957 1.00 77.94 97 PRO A CA 1
ATOM 748 C C . PRO A 1 97 ? 11.279 -14.408 -24.392 1.00 77.94 97 PRO A C 1
ATOM 750 O O . PRO A 1 97 ? 11.066 -14.594 -25.591 1.00 77.94 97 PRO A O 1
ATOM 753 N N . GLY A 1 98 ? 10.396 -14.754 -23.450 1.00 83.06 98 GLY A N 1
ATOM 754 C CA . GLY A 1 98 ? 9.057 -15.283 -23.693 1.00 83.06 98 GLY A CA 1
ATOM 755 C C . GLY A 1 98 ? 7.980 -14.225 -23.955 1.00 83.06 98 GLY A C 1
ATOM 756 O O . GLY A 1 98 ? 6.906 -14.581 -24.447 1.00 83.06 98 GLY A O 1
ATOM 757 N N . LEU A 1 99 ? 8.240 -12.942 -23.678 1.00 79.44 99 LEU A N 1
ATOM 758 C CA . LEU A 1 99 ? 7.268 -11.862 -23.863 1.00 79.44 99 LEU A CA 1
ATOM 759 C C . LEU A 1 99 ? 7.480 -11.104 -25.186 1.00 79.44 99 LEU A C 1
ATOM 761 O O .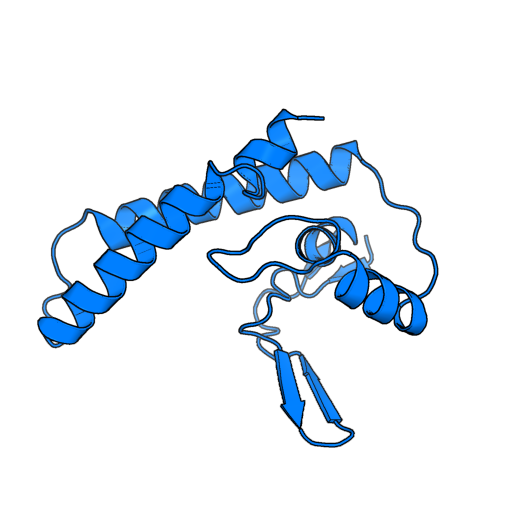 LEU A 1 99 ? 8.615 -10.874 -25.611 1.00 79.44 99 LEU A O 1
ATOM 765 N N . PRO A 1 100 ? 6.400 -10.643 -25.852 1.00 86.62 100 PRO A N 1
ATOM 766 C CA . PRO A 1 100 ? 6.527 -9.691 -26.950 1.00 86.62 100 PRO A CA 1
ATOM 767 C C . PRO A 1 100 ? 7.279 -8.434 -26.493 1.00 86.62 100 PRO A C 1
ATOM 769 O O . PRO A 1 100 ? 6.971 -7.874 -25.442 1.00 86.62 100 PRO A O 1
ATOM 772 N N . ALA A 1 101 ? 8.224 -7.949 -27.304 1.00 81.25 101 ALA A N 1
ATOM 773 C CA . ALA A 1 101 ? 9.127 -6.858 -26.919 1.00 81.25 101 ALA A CA 1
ATOM 774 C C . ALA A 1 101 ? 8.412 -5.566 -26.466 1.00 81.25 101 ALA A C 1
ATOM 776 O O . ALA A 1 101 ? 8.904 -4.862 -25.584 1.00 81.25 101 ALA A O 1
ATOM 777 N N . ASP A 1 102 ? 7.254 -5.248 -27.050 1.00 85.00 102 ASP A N 1
ATOM 778 C CA . ASP A 1 102 ? 6.464 -4.076 -26.653 1.00 85.00 102 ASP A CA 1
ATOM 779 C C . ASP A 1 102 ? 5.757 -4.282 -25.307 1.00 85.00 102 ASP A C 1
ATOM 781 O O . ASP A 1 102 ? 5.667 -3.348 -24.508 1.00 85.00 102 ASP A O 1
ATOM 785 N N . SER A 1 103 ? 5.302 -5.507 -25.029 1.00 82.69 103 SER A N 1
ATOM 786 C CA . SER A 1 103 ? 4.711 -5.884 -23.743 1.00 82.69 103 SER A CA 1
ATOM 787 C C . SER A 1 103 ? 5.754 -5.851 -22.626 1.00 82.69 103 SER A C 1
ATOM 789 O O . SER A 1 103 ? 5.492 -5.248 -21.588 1.00 82.69 103 SER A O 1
ATOM 791 N N . ASP A 1 104 ? 6.949 -6.401 -22.872 1.00 88.81 104 ASP A N 1
ATOM 792 C CA . ASP A 1 104 ? 8.092 -6.329 -21.949 1.00 88.81 104 ASP A CA 1
ATOM 793 C C . ASP A 1 104 ? 8.445 -4.868 -21.634 1.00 88.81 104 ASP A C 1
ATOM 795 O O . ASP A 1 104 ? 8.434 -4.444 -20.479 1.00 88.81 104 ASP A O 1
ATOM 799 N N . ARG A 1 105 ? 8.640 -4.034 -22.664 1.00 88.62 105 ARG A N 1
ATOM 800 C CA . ARG A 1 105 ? 8.956 -2.609 -22.477 1.00 88.62 105 ARG A CA 1
ATOM 801 C C . ARG A 1 105 ? 7.876 -1.868 -21.686 1.00 88.62 105 ARG A C 1
ATOM 803 O O . ARG A 1 105 ? 8.206 -1.040 -20.830 1.00 88.62 105 ARG A O 1
ATOM 810 N N . GLY A 1 106 ? 6.604 -2.120 -21.998 1.00 91.44 106 GLY A N 1
ATOM 811 C CA . GLY A 1 106 ? 5.470 -1.502 -21.316 1.00 91.44 106 GLY A CA 1
ATOM 812 C C . GLY A 1 106 ? 5.442 -1.860 -19.832 1.00 91.44 106 GLY A C 1
ATOM 813 O O . GLY A 1 106 ? 5.357 -0.966 -18.988 1.00 91.44 106 GLY A O 1
ATOM 814 N N . TRP A 1 107 ? 5.598 -3.146 -19.517 1.00 91.06 107 TRP A N 1
ATOM 815 C CA . TRP A 1 107 ? 5.645 -3.634 -18.144 1.00 91.06 107 TRP A CA 1
ATOM 816 C C . TRP A 1 107 ? 6.818 -3.047 -17.358 1.00 91.06 107 TRP A C 1
ATOM 818 O O . TRP A 1 107 ? 6.609 -2.450 -16.308 1.00 91.06 107 TRP A O 1
ATOM 828 N N . ARG A 1 108 ? 8.034 -3.087 -17.905 1.00 93.38 108 ARG A N 1
ATOM 829 C CA . ARG A 1 108 ? 9.231 -2.529 -17.254 1.00 93.38 108 ARG A CA 1
ATOM 830 C C . ARG A 1 108 ? 9.105 -1.041 -16.941 1.00 93.38 108 ARG A C 1
ATOM 832 O O . ARG A 1 108 ? 9.536 -0.576 -15.888 1.00 93.38 108 ARG A O 1
ATOM 839 N N . THR A 1 109 ? 8.495 -0.287 -17.857 1.00 94.06 109 THR A N 1
ATOM 840 C CA . THR A 1 109 ? 8.218 1.142 -17.651 1.00 94.06 109 THR A CA 1
ATOM 841 C C . THR A 1 109 ? 7.253 1.342 -16.485 1.00 94.06 109 THR A C 1
ATOM 843 O O . THR A 1 109 ? 7.495 2.194 -15.629 1.00 94.06 109 THR A O 1
ATOM 846 N N . ARG A 1 110 ? 6.189 0.533 -16.419 1.00 92.56 110 ARG A N 1
ATOM 847 C CA . ARG A 1 110 ? 5.230 0.558 -15.312 1.00 92.56 110 ARG A CA 1
ATOM 848 C C . ARG A 1 110 ? 5.880 0.145 -13.989 1.00 92.56 110 ARG A C 1
ATOM 850 O O . ARG A 1 110 ? 5.692 0.841 -12.998 1.00 92.56 110 ARG A O 1
ATOM 857 N N . ALA A 1 111 ? 6.692 -0.911 -13.977 1.00 94.19 111 ALA A N 1
ATOM 858 C CA . ALA A 1 111 ? 7.409 -1.372 -12.791 1.00 94.19 111 ALA A CA 1
ATOM 859 C C . ALA A 1 111 ? 8.331 -0.279 -12.227 1.00 94.19 111 ALA A C 1
ATOM 861 O O . ALA A 1 111 ? 8.289 0.007 -11.033 1.00 94.19 111 ALA A O 1
ATOM 862 N N . ALA A 1 112 ? 9.080 0.424 -13.086 1.00 95.31 112 ALA A N 1
ATOM 863 C CA . ALA A 1 112 ? 9.918 1.549 -12.669 1.00 95.31 112 ALA A CA 1
ATOM 864 C C . ALA A 1 112 ? 9.104 2.713 -12.070 1.00 95.31 112 ALA A C 1
ATOM 866 O O . ALA A 1 112 ? 9.541 3.352 -11.112 1.00 95.31 112 ALA A O 1
ATOM 867 N N . GLN A 1 113 ? 7.913 2.990 -12.611 1.00 94.88 113 GLN A N 1
ATOM 868 C CA . GLN A 1 113 ? 7.010 4.004 -12.062 1.00 94.88 113 GLN A CA 1
ATOM 869 C C . GLN A 1 113 ? 6.459 3.580 -10.699 1.00 94.88 113 GLN A C 1
ATOM 871 O O . GLN A 1 113 ? 6.513 4.362 -9.755 1.00 94.88 113 GLN A O 1
ATOM 876 N N . MET A 1 114 ? 5.960 2.350 -10.568 1.00 93.69 114 MET A N 1
ATOM 877 C CA . MET A 1 114 ? 5.467 1.810 -9.296 1.00 93.69 114 MET A CA 1
ATOM 878 C C . MET A 1 114 ? 6.572 1.795 -8.232 1.00 93.69 114 MET A C 1
ATOM 880 O O . MET A 1 114 ? 6.335 2.216 -7.103 1.00 93.69 114 MET A O 1
ATOM 884 N N . LEU A 1 115 ? 7.800 1.429 -8.612 1.00 95.62 115 LEU A N 1
ATOM 885 C CA . LEU A 1 115 ? 8.968 1.492 -7.736 1.00 95.62 115 LEU A CA 1
ATOM 886 C C . LEU A 1 115 ? 9.208 2.916 -7.224 1.00 95.62 115 LEU A C 1
ATOM 888 O O . LEU A 1 115 ? 9.424 3.115 -6.032 1.00 95.62 115 LEU A O 1
ATOM 892 N N . ALA A 1 116 ? 9.148 3.919 -8.105 1.00 94.81 116 ALA A N 1
ATOM 893 C CA . ALA A 1 116 ? 9.323 5.314 -7.709 1.00 94.81 116 ALA A CA 1
ATOM 894 C C . ALA A 1 116 ? 8.228 5.785 -6.732 1.00 94.81 116 ALA A C 1
ATOM 896 O O . ALA A 1 116 ? 8.527 6.537 -5.802 1.00 94.81 116 ALA A O 1
ATOM 897 N N . HIS A 1 117 ? 6.984 5.317 -6.894 1.00 93.75 117 HIS A N 1
ATOM 898 C CA . HIS A 1 117 ? 5.881 5.660 -5.992 1.00 93.75 117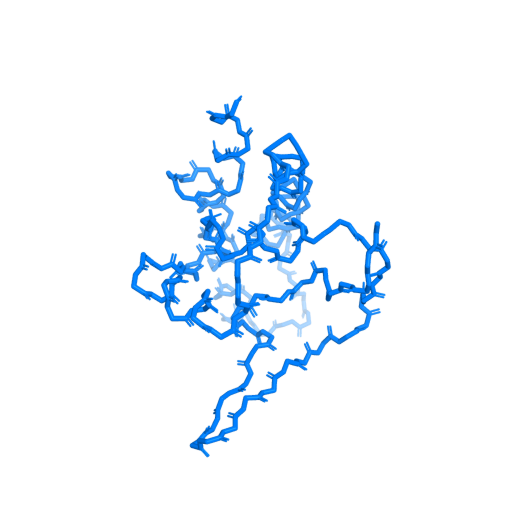 HIS A CA 1
ATOM 899 C C . HIS A 1 117 ? 6.117 5.192 -4.552 1.00 93.75 117 HIS A C 1
ATOM 901 O O . HIS A 1 117 ? 5.728 5.918 -3.637 1.00 93.75 117 HIS A O 1
ATOM 907 N N . GLN A 1 118 ? 6.828 4.079 -4.327 1.00 94.31 118 GLN A N 1
ATOM 908 C CA . GLN A 1 118 ? 7.152 3.597 -2.973 1.00 94.31 118 GLN A CA 1
ATOM 909 C C . GLN A 1 118 ? 7.939 4.615 -2.142 1.00 94.31 118 GLN A C 1
ATOM 911 O O . GLN A 1 118 ? 7.798 4.651 -0.919 1.00 94.31 118 GLN A O 1
ATOM 916 N N . PHE A 1 119 ? 8.721 5.468 -2.805 1.00 94.00 119 PHE A N 1
ATOM 917 C CA . PHE A 1 119 ? 9.519 6.531 -2.191 1.00 94.00 119 PHE A CA 1
ATOM 918 C C . PHE A 1 119 ? 8.868 7.918 -2.313 1.00 94.00 119 PHE A C 1
ATOM 920 O O . PHE A 1 119 ? 9.437 8.918 -1.877 1.00 94.00 119 PHE A O 1
ATOM 927 N N . GLY A 1 120 ? 7.675 8.003 -2.908 1.00 92.44 120 GLY A N 1
ATOM 928 C CA . GLY A 1 120 ? 6.888 9.229 -2.978 1.00 92.44 120 GLY A CA 1
ATOM 929 C C . GLY A 1 120 ? 6.233 9.584 -1.634 1.00 92.44 120 GLY A C 1
ATOM 930 O O . GLY A 1 120 ? 6.279 8.790 -0.695 1.00 92.44 120 GLY A O 1
ATOM 931 N N . PRO A 1 121 ? 5.573 10.752 -1.520 1.00 91.06 121 PRO A N 1
ATOM 932 C CA . PRO A 1 121 ? 4.939 11.208 -0.274 1.00 91.06 121 PRO A CA 1
ATOM 933 C C . PRO A 1 121 ? 3.868 10.260 0.281 1.00 91.06 121 PRO A C 1
ATOM 935 O O . PRO A 1 121 ? 3.602 10.251 1.478 1.00 91.06 121 PRO A O 1
ATOM 938 N N . THR A 1 122 ? 3.247 9.475 -0.596 1.00 91.12 122 THR A N 1
ATOM 939 C CA . THR A 1 122 ? 2.217 8.486 -0.261 1.00 91.12 122 THR A CA 1
ATOM 940 C C . THR A 1 122 ? 2.727 7.052 -0.363 1.00 91.12 122 THR A C 1
ATOM 942 O O . THR A 1 122 ? 1.935 6.132 -0.214 1.00 91.12 122 THR A O 1
ATOM 945 N N . GLY A 1 123 ? 4.011 6.835 -0.648 1.00 92.94 123 GLY A N 1
ATOM 946 C CA . GLY A 1 123 ? 4.581 5.499 -0.783 1.00 92.94 123 GLY A CA 1
ATOM 947 C C . GLY A 1 123 ? 4.720 4.788 0.558 1.00 92.94 123 GLY A C 1
ATOM 948 O O . GLY A 1 123 ? 4.931 5.430 1.592 1.00 92.94 123 GLY A O 1
ATOM 949 N N . PHE A 1 124 ? 4.626 3.457 0.556 1.00 94.12 124 PHE A N 1
ATOM 950 C CA . PHE A 1 124 ? 4.677 2.683 1.798 1.00 94.12 124 PHE A CA 1
ATOM 951 C C . PHE A 1 124 ? 5.985 2.861 2.573 1.00 94.12 124 PHE A C 1
ATOM 953 O O . PHE A 1 124 ? 5.937 2.982 3.796 1.00 94.12 124 PHE A O 1
ATOM 960 N N . ILE A 1 125 ? 7.131 2.956 1.887 1.00 95.00 125 ILE A N 1
ATOM 961 C CA . ILE A 1 125 ? 8.425 3.193 2.543 1.00 95.00 125 ILE A CA 1
ATOM 962 C C . ILE A 1 125 ? 8.436 4.561 3.226 1.00 95.00 125 ILE A C 1
ATOM 964 O O . ILE A 1 125 ? 8.778 4.658 4.402 1.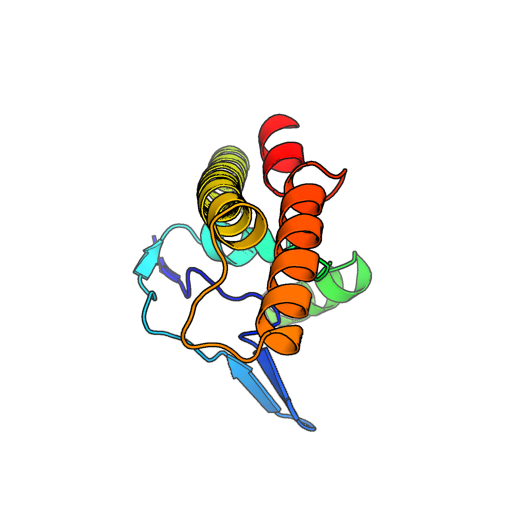00 95.00 125 ILE A O 1
ATOM 968 N N . SER A 1 126 ? 8.015 5.613 2.523 1.00 94.69 126 SER A N 1
ATOM 969 C CA . SER A 1 126 ? 7.965 6.965 3.089 1.00 94.69 126 SER A CA 1
ATOM 970 C C . SER A 1 126 ? 7.046 7.048 4.305 1.00 94.69 126 SER A C 1
ATOM 972 O O . SER A 1 126 ? 7.419 7.632 5.319 1.00 94.69 126 SER A O 1
ATOM 974 N N . LEU A 1 127 ? 5.859 6.440 4.226 1.00 93.81 127 LEU A N 1
ATOM 975 C CA . LEU A 1 127 ? 4.890 6.449 5.321 1.00 93.81 127 LEU A CA 1
ATOM 976 C C . LEU A 1 127 ? 5.349 5.620 6.521 1.00 93.81 127 LEU A C 1
ATOM 978 O O . LEU A 1 127 ? 5.073 6.004 7.652 1.00 93.81 127 LEU A O 1
ATOM 982 N N . ALA A 1 128 ? 6.041 4.502 6.294 1.00 94.75 128 ALA A N 1
ATOM 983 C CA . ALA A 1 128 ? 6.587 3.687 7.373 1.00 94.75 128 ALA A CA 1
ATOM 984 C C . ALA A 1 128 ? 7.695 4.410 8.154 1.00 94.75 128 ALA A C 1
ATOM 986 O O . ALA A 1 128 ? 7.824 4.209 9.356 1.00 94.75 128 ALA A O 1
ATOM 987 N N . LEU A 1 129 ? 8.481 5.257 7.482 1.00 92.81 129 LEU A N 1
ATOM 988 C CA . LEU A 1 129 ? 9.583 6.015 8.085 1.00 92.81 129 LEU A CA 1
ATOM 989 C C . LEU A 1 129 ? 9.152 7.342 8.730 1.00 92.81 129 LEU A C 1
ATOM 991 O O . LEU A 1 129 ? 9.960 7.981 9.399 1.00 92.81 129 LEU A O 1
ATOM 995 N N . ALA A 1 130 ? 7.917 7.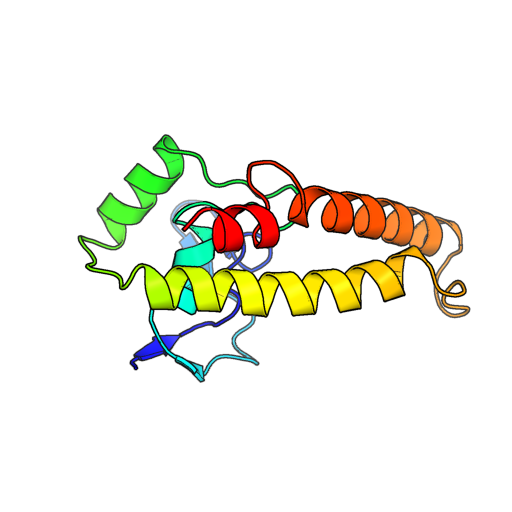785 8.494 1.00 88.56 130 ALA A N 1
ATOM 996 C CA . ALA A 1 130 ? 7.378 9.029 9.043 1.00 88.56 130 ALA A CA 1
ATOM 997 C C . ALA A 1 130 ? 6.755 8.870 10.446 1.00 88.56 130 ALA A C 1
ATOM 999 O O . ALA A 1 130 ? 6.314 9.871 11.016 1.00 88.56 130 ALA A O 1
ATOM 1000 N N . GLY A 1 131 ? 6.679 7.633 10.956 1.00 66.69 131 GLY A N 1
ATOM 1001 C CA . GLY A 1 131 ? 6.135 7.270 12.270 1.00 66.69 131 GLY A CA 1
ATOM 1002 C C . GLY A 1 131 ? 7.165 7.289 13.389 1.00 66.69 131 GLY A C 1
ATOM 1003 O O . GLY A 1 131 ? 8.338 6.947 13.123 1.00 66.69 131 GLY A O 1
#